Protein 5WST (pdb70)

Radius of gyration: 32.27 Å; Cα contacts (8 Å, |Δi|>4): 6; chains: 2; bounding box: 101×20×51 Å

Organism: Mus musculus (NCBI:txid10090)

Secondary structure (DSSP, 8-state):
-HHHHHHHHHHHHHHHHHHHHHHHHHHHHHHHHHHHHHHHHHHHHHHHHHHHHHHHHHHHHHHHHHHHTT-/-HHHHHHHHHHHHHHHHHHHHHHHHHHHHHHHHHHHHHHHHHHHHHHHHHHHHHHHHHHHHHHHHHHTT-

InterPro domains:
  IPR000048 IQ motif, EF-hand binding site [PF00612] (769-787)
  IPR000048 IQ motif, EF-hand binding site [PF00612] (815-834)
  IPR000048 IQ motif, EF-hand binding site [PF00612] (838-857)
  IPR000048 IQ motif, EF-hand binding site [SM00015] (743-765)
  IPR000048 IQ motif, EF-hand binding site [SM00015] (766-788)
  IPR000048 IQ motif, EF-hand binding site [SM00015] (812-834)
  IPR000048 IQ motif, EF-hand binding site [SM00015] (835-857)
  IPR000299 FERM domain [PS50057] (1258-1605)
  IPR000299 FERM domain [PS50057] (1902-2205)
  IPR000857 MyTH4 domain [PF00784] (1155-1251)
  IPR000857 MyTH4 domain [PF00784] (1797-1894)
  IPR000857 MyTH4 domain [PS51016] (1017-1253)
  IPR000857 MyTH4 domain [PS51016] (1747-1896)
  IPR000857 MyTH4 domain [SM00139] (1017-1253)
  IPR000857 MyTH4 domain [SM00139] (1747-1896)
  IPR001452 SH3 domain [PS50002] (1603-1672)
  IPR001452 SH3 domain [SM00326] (1606-1671)
  IPR001609 Myosin head, motor domain-like [PF00063] (67-729)
  IPR001609 Myosin head, motor domain-like [PR00193] (95-114)
  IPR001609 Myosin head, motor domain-like [PR00193] (151-176)

Solvent-accessible surface area: 13738 Å² total; per-residue (Å²): 84,91,73,156,168,110,94,52,69,140,87,105,100,54,38,93,69,96,41,133,87,81,37,35,42,82,135,59,156,101,63,62,98,128,109,89,104,98,125,96,63,80,81,65,174,62,80,54,101,132,111,116,125,116,147,55,68,61,79,122,124,122,84,99,108,106,120,115,143,148,140,121,83,173,197,122,79,53,82,124,92,157,108,46,56,101,78,71,47,151,102,35,33,62,44,85,140,57,122,77,91,62,86,194,112,98,89,82,124,93,64,60,85,64,141,64,72,64,112,142,119,98,143,111,129,45,53,51,100,126,117,142,86,101,114,103,102,138,143,154,133

GO terms:
  GO:0120044 stereocilium base (C, IDA)
  GO:0032420 stereocilium (C, IDA)
  GO:0008104 intracellular protein localization (P, IDA)
  GO:0005515 protein binding (F, IPI)
  GO:0032391 photoreceptor connecting cilium (C, IDA)
  GO:0042470 melanosome (C, IDA)
  GO:0005737 cytoplasm (C, IDA)
  GO:0016324 apical plasma membrane (C, IDA)
  GO:0032420 stereocilium (C, EXP)
  GO:0001845 phagolysosome assembly (P, IMP)
  GO:0042472 inner ear morphogenesis (P, IMP)
  GO:0042490 mechanoreceptor differentiation (P, IMP)
  GO:0042491 inner ear auditory receptor cell differentiation (P, IMP)
  GO:0050953 sensory perception of light stimulus (P, IMP)
  GO:0051875 pigment granule localization (P, IMP)
  GO:0051904 pigment granule transport (P, IMP)
  GO:0060088 auditory receptor cell stereocilium organization (P, IMP)
  GO:0060113 inner ear receptor cell differentiation (P, IMP)
  GO:0060122 inner ear receptor cell stereocilium organization (P, IMP)
  GO:0048839 inner ear development (P, IMP)

Structure (mmCIF, N/CA/C/O backbone):
data_5WST
#
_entry.id   5WST
#
_cell.length_a   38.810
_cell.length_b   42.610
_cell.length_c   59.680
_cell.angle_alpha   90.000
_cell.angle_beta   90.070
_cell.angle_gamma   90.000
#
_symmetry.space_group_name_H-M   'P 1 21 1'
#
loop_
_entity.id
_entity.type
_entity.pdbx_description
1 polymer 'Unconventional myosin-VIIa'
2 water water
#
loop_
_atom_site.group_PDB
_atom_site.id
_atom_site.type_symbol
_atom_site.label_atom_id
_atom_site.label_alt_id
_atom_site.label_comp_id
_atom_site.label_asym_id
_atom_site.label_entity_id
_atom_site.label_seq_id
_atom_site.pdbx_PDB_ins_code
_atom_site.Cartn_x
_atom_site.Cartn_y
_atom_site.Cartn_z
_atom_site.occupancy
_atom_site.B_iso_or_equiv
_atom_site.auth_seq_id
_atom_site.auth_comp_id
_atom_site.auth_asym_id
_atom_site.auth_atom_id
_atom_site.pdbx_PDB_model_num
ATOM 1 N N . GLY A 1 1 ? 31.279 -10.790 -28.961 1.00 50.30 862 GLY A N 1
ATOM 2 C CA . GLY A 1 1 ? 29.910 -10.376 -28.669 1.00 44.27 862 GLY A CA 1
ATOM 3 C C . GLY A 1 1 ? 28.843 -11.452 -28.480 1.00 43.74 862 GLY A C 1
ATOM 4 O O . GLY A 1 1 ? 27.833 -11.206 -27.827 1.00 45.84 862 GLY A O 1
ATOM 5 N N . SER A 1 2 ? 29.065 -12.639 -29.056 1.00 56.95 863 SER A N 1
ATOM 6 C CA . SER A 1 2 ? 28.072 -13.716 -29.000 1.00 55.29 863 SER A CA 1
ATOM 7 C C . SER A 1 2 ? 27.696 -14.069 -27.564 1.00 34.90 863 SER A C 1
ATOM 8 O O . SER A 1 2 ? 26.519 -14.268 -27.253 1.00 34.25 863 SER A O 1
ATOM 11 N N . GLU A 1 3 ? 28.694 -14.172 -26.683 1.00 43.73 864 GLU A N 1
ATOM 12 C CA . GLU A 1 3 ? 28.450 -14.510 -25.288 1.00 40.73 864 GLU A CA 1
ATOM 13 C C . GLU A 1 3 ? 27.730 -13.385 -24.548 1.00 40.25 864 GLU A C 1
ATOM 14 O O . GLU A 1 3 ? 27.006 -13.646 -23.581 1.00 32.10 864 GLU A O 1
ATOM 16 N N . PHE A 1 4 ? 27.907 -12.138 -24.989 1.00 44.87 865 PHE A N 1
ATOM 17 C CA . PHE A 1 4 ? 27.198 -11.004 -24.403 1.00 37.42 865 PHE A CA 1
ATOM 18 C C . PHE A 1 4 ? 25.766 -10.892 -24.924 1.00 32.78 865 PHE A C 1
ATOM 19 O O . PHE A 1 4 ? 24.892 -10.380 -24.223 1.00 29.01 865 PHE A O 1
ATOM 27 N N . ARG A 1 5 ? 25.525 -11.327 -26.161 1.00 31.44 866 ARG A N 1
ATOM 28 C CA . ARG A 1 5 ? 24.185 -11.396 -26.718 1.00 30.38 866 ARG A CA 1
ATOM 29 C C . ARG A 1 5 ? 23.450 -12.615 -26.197 1.00 29.63 866 ARG A C 1
ATOM 30 O O . ARG A 1 5 ? 22.234 -12.582 -26.015 1.00 38.32 866 ARG A O 1
ATOM 38 N N . LEU A 1 6 ? 24.179 -13.697 -25.962 1.00 30.88 867 LEU A N 1
ATOM 39 C CA . LEU A 1 6 ? 23.599 -14.844 -25.295 1.00 25.07 867 LEU A CA 1
ATOM 40 C C . LEU A 1 6 ? 23.071 -14.465 -23.916 1.00 29.17 867 LEU A C 1
ATOM 41 O O . LEU A 1 6 ? 22.015 -14.939 -23.491 1.00 38.78 867 LEU A O 1
ATOM 46 N N . GLU A 1 7 ? 23.786 -13.599 -23.210 1.00 32.15 868 GLU A N 1
ATOM 47 C CA . GLU A 1 7 ? 23.449 -13.283 -21.831 1.00 25.98 868 GLU A CA 1
ATOM 48 C C . GLU A 1 7 ? 22.263 -12.330 -21.735 1.00 27.99 868 GLU A C 1
ATOM 49 O O . GLU A 1 7 ? 21.507 -12.386 -20.765 1.00 41.98 868 GLU A O 1
ATOM 55 N N . ALA A 1 8 ? 22.089 -11.460 -22.723 1.00 36.81 869 A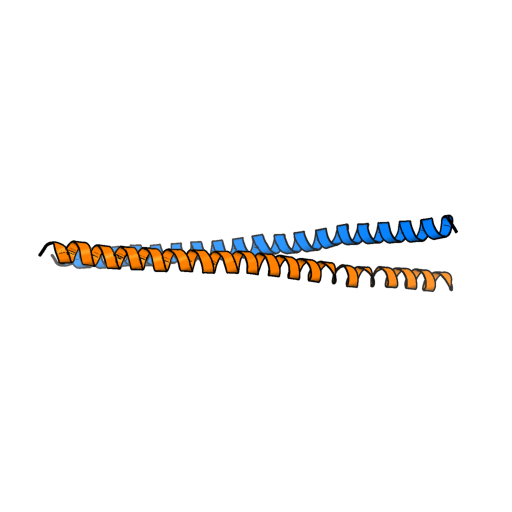LA A N 1
ATOM 56 C CA . ALA A 1 8 ? 20.967 -10.537 -22.761 1.00 27.59 869 ALA A CA 1
ATOM 57 C C . ALA A 1 8 ? 19.729 -11.170 -23.358 1.00 32.15 869 ALA A C 1
ATOM 58 O O . ALA A 1 8 ? 18.618 -10.703 -23.092 1.00 36.96 869 ALA A O 1
ATOM 60 N N . GLU A 1 9 ? 19.904 -12.192 -24.191 1.00 39.25 870 GLU A N 1
ATOM 61 C CA . GLU A 1 9 ? 18.764 -12.951 -24.681 1.00 29.19 870 GLU A CA 1
ATOM 62 C C . GLU A 1 9 ? 18.259 -13.894 -23.611 1.00 20.65 870 GLU A C 1
ATOM 63 O O . GLU A 1 9 ? 17.050 -14.064 -23.442 1.00 24.04 870 GLU A O 1
ATOM 69 N N . ARG A 1 10 ? 19.184 -14.518 -22.889 1.00 27.16 871 ARG A N 1
ATOM 70 C CA . ARG A 1 10 ? 18.823 -15.372 -21.766 1.00 28.33 871 ARG A CA 1
ATOM 71 C C . ARG A 1 10 ? 18.107 -14.585 -20.680 1.00 34.32 871 ARG A C 1
ATOM 72 O O . ARG A 1 10 ? 17.195 -15.093 -20.023 1.00 37.91 871 ARG A O 1
ATOM 80 N N . MET A 1 11 ? 18.542 -13.354 -20.446 1.00 48.92 872 MET A N 1
ATOM 81 C CA . MET A 1 11 ? 17.933 -12.535 -19.414 1.00 27.46 872 MET A CA 1
ATOM 82 C C . MET A 1 11 ? 16.520 -12.140 -19.799 1.00 26.12 872 MET A C 1
ATOM 83 O O . MET A 1 11 ? 15.610 -12.186 -18.972 1.00 34.35 872 MET A O 1
ATOM 88 N N . ARG A 1 12 ? 16.319 -11.754 -21.052 1.00 36.53 873 ARG A N 1
ATOM 89 C CA . ARG A 1 12 ? 14.977 -11.438 -21.515 1.00 40.01 873 ARG A CA 1
ATOM 90 C C . ARG A 1 12 ? 14.060 -12.648 -21.464 1.00 36.83 873 ARG A C 1
ATOM 91 O O . ARG A 1 12 ? 12.860 -12.511 -21.215 1.00 38.09 873 ARG A O 1
ATOM 99 N N . LEU A 1 13 ? 14.589 -13.836 -21.698 1.00 35.19 874 LEU A N 1
ATOM 100 C CA . LEU A 1 13 ? 13.737 -15.007 -21.612 1.00 28.98 874 LEU A CA 1
ATOM 101 C C . LEU A 1 13 ? 13.341 -15.294 -20.174 1.00 34.79 874 LEU A C 1
ATOM 102 O O . LEU A 1 13 ? 12.171 -15.567 -19.897 1.00 61.50 874 LEU A O 1
ATOM 107 N N . ALA A 1 14 ? 14.285 -15.239 -19.239 1.00 41.32 875 ALA A N 1
ATOM 108 C CA . ALA A 1 14 ? 13.911 -15.422 -17.839 1.00 37.51 875 ALA A CA 1
ATOM 109 C C . ALA A 1 14 ? 12.859 -14.405 -17.410 1.00 41.56 875 ALA A C 1
ATOM 110 O O . ALA A 1 14 ? 11.974 -14.717 -16.607 1.00 45.33 875 ALA A O 1
ATOM 112 N N . GLU A 1 15 ? 12.938 -13.187 -17.948 1.00 40.45 876 GLU A N 1
ATOM 113 C CA . GLU A 1 15 ? 11.989 -12.139 -17.599 1.00 29.70 876 GLU A CA 1
ATOM 114 C C . GLU A 1 15 ? 10.596 -12.474 -18.099 1.00 46.50 876 GLU A C 1
ATOM 115 O O . GLU A 1 15 ? 9.619 -12.395 -17.346 1.00 43.24 876 GLU A O 1
ATOM 121 N N . GLU A 1 16 ? 10.486 -12.809 -19.386 1.00 43.13 877 GLU A N 1
ATOM 122 C CA . GLU A 1 16 ? 9.222 -13.279 -19.940 1.00 28.56 877 GLU A CA 1
ATOM 123 C C . GLU A 1 16 ? 8.709 -14.494 -19.176 1.00 30.84 877 GLU A C 1
ATOM 124 O O . GLU A 1 16 ? 7.502 -14.648 -18.966 1.00 44.30 877 GLU A O 1
ATOM 130 N N . GLU A 1 17 ? 9.617 -15.362 -18.752 1.00 35.77 878 GLU A N 1
ATOM 131 C CA . GLU A 1 17 ? 9.250 -16.511 -17.940 1.00 34.41 878 GLU A CA 1
ATOM 132 C C . GLU A 1 17 ? 8.540 -16.075 -16.670 1.00 42.02 878 GLU A C 1
ATOM 133 O O . GLU A 1 17 ? 7.423 -16.515 -16.377 1.00 38.09 878 GLU A O 1
ATOM 139 N N . LYS A 1 18 ? 9.174 -15.190 -15.909 1.00 44.82 879 LYS A N 1
ATOM 140 C CA . LYS A 1 18 ? 8.655 -14.855 -14.595 1.00 36.62 879 LYS A CA 1
ATOM 141 C C . LYS A 1 18 ? 7.441 -13.939 -14.669 1.00 32.48 879 LYS A C 1
ATOM 142 O O . LYS A 1 18 ? 6.631 -13.933 -13.741 1.00 40.08 879 LYS A O 1
ATOM 148 N N . LEU A 1 19 ? 7.305 -13.141 -15.729 1.00 33.24 880 LEU A N 1
ATOM 149 C CA . LEU A 1 19 ? 6.005 -12.543 -16.007 1.00 21.14 880 LEU A CA 1
ATOM 150 C C . LEU A 1 19 ? 4.954 -13.628 -16.093 1.00 34.57 880 LEU A C 1
ATOM 151 O O . LEU A 1 19 ? 3.947 -13.591 -15.383 1.00 40.38 880 LEU A O 1
ATOM 156 N N . ARG A 1 20 ? 5.196 -14.620 -16.955 1.00 34.53 881 ARG A N 1
ATOM 157 C CA . ARG A 1 20 ? 4.259 -15.713 -17.147 1.00 35.21 881 ARG A CA 1
ATOM 158 C C . ARG A 1 20 ? 3.944 -16.385 -15.829 1.00 32.01 881 ARG A C 1
ATOM 159 O O . ARG A 1 20 ? 2.786 -16.697 -15.536 1.00 47.95 881 ARG A O 1
ATOM 167 N N . LYS A 1 21 ? 4.957 -16.583 -15.001 1.00 45.07 882 LYS A N 1
ATOM 168 C CA . LYS A 1 21 ? 4.698 -17.178 -13.702 1.00 51.66 882 LYS A CA 1
ATOM 169 C C . LYS A 1 21 ? 3.874 -16.283 -12.789 1.00 55.47 882 LYS A C 1
ATOM 170 O O . LYS A 1 21 ? 3.426 -16.744 -11.737 1.00 52.73 882 LYS A O 1
ATOM 176 N N . GLU A 1 22 ? 3.651 -15.034 -13.157 1.00 44.67 883 GLU A N 1
ATOM 177 C CA . GLU A 1 22 ? 3.055 -14.093 -12.233 1.00 30.81 883 GLU A CA 1
ATOM 178 C C . GLU A 1 22 ? 1.836 -13.363 -12.771 1.00 24.75 883 GLU A C 1
ATOM 179 O O . GLU A 1 22 ? 1.023 -12.895 -11.980 1.00 29.04 883 GLU A O 1
ATOM 185 N N . MET A 1 23 ? 1.678 -13.236 -14.072 1.00 29.85 884 MET A N 1
ATOM 186 C CA . MET A 1 23 ? 0.333 -13.004 -14.544 1.00 33.79 884 MET A CA 1
ATOM 187 C C . MET A 1 23 ? -0.522 -14.221 -14.247 1.00 39.15 884 MET A C 1
ATOM 188 O O . MET A 1 23 ? -1.716 -14.088 -13.965 1.00 33.56 884 MET A O 1
ATOM 193 N N . SER A 1 24 ? 0.086 -15.408 -14.264 1.00 39.26 885 SER A N 1
ATOM 194 C CA . SER A 1 24 ? -0.645 -16.619 -13.911 1.00 46.56 885 SER A CA 1
ATOM 195 C C . SER A 1 24 ? -1.137 -16.562 -12.474 1.00 33.53 885 SER A C 1
ATOM 196 O O . SER A 1 24 ? -2.271 -16.953 -12.182 1.00 41.34 885 SER A O 1
ATOM 199 N N . ALA A 1 25 ? -0.298 -16.095 -11.561 1.00 28.70 886 ALA A N 1
ATOM 200 C CA . ALA A 1 25 ? -0.742 -15.968 -10.182 1.00 32.05 886 ALA A CA 1
ATOM 201 C C . ALA A 1 25 ? -1.842 -14.921 -10.046 1.00 34.91 886 ALA A C 1
ATOM 202 O O . ALA A 1 25 ? -2.804 -15.124 -9.302 1.00 36.43 886 ALA A O 1
ATOM 204 N N . LYS A 1 26 ? -1.725 -13.798 -10.750 1.00 34.98 887 LYS A N 1
ATOM 205 C CA . LYS A 1 26 ? -2.742 -12.762 -10.614 1.00 32.60 887 LYS A CA 1
ATOM 206 C C . LYS A 1 26 ? -4.109 -13.286 -11.010 1.00 32.70 887 LYS A C 1
ATOM 207 O O . LYS A 1 26 ? -5.098 -13.035 -10.317 1.00 42.22 887 LYS A O 1
ATOM 213 N N . LYS A 1 27 ? -4.179 -14.034 -12.111 1.00 25.58 888 LYS A N 1
ATOM 214 C CA . LYS A 1 27 ? -5.455 -14.551 -12.570 1.00 27.51 888 LYS A CA 1
ATOM 215 C C . LYS A 1 27 ? -6.062 -15.481 -11.537 1.00 24.07 888 LYS A C 1
ATOM 216 O O . LYS A 1 27 ? -7.243 -15.378 -11.221 1.00 32.70 888 LYS A O 1
ATOM 222 N N . ALA A 1 28 ? -5.264 -16.369 -10.965 1.00 29.53 889 ALA A N 1
ATOM 223 C CA . ALA A 1 28 ? -5.841 -17.339 -10.048 1.00 25.34 889 ALA A CA 1
ATOM 224 C C . ALA A 1 28 ? -6.265 -16.695 -8.743 1.00 27.75 889 ALA A C 1
ATOM 225 O O . ALA A 1 28 ? -7.197 -17.172 -8.097 1.00 31.52 889 ALA A O 1
ATOM 227 N N . LYS A 1 29 ? -5.584 -15.638 -8.321 1.00 28.66 890 LYS A N 1
ATOM 228 C CA . LYS A 1 29 ? -6.074 -14.901 -7.174 1.00 23.11 890 LYS A CA 1
ATOM 229 C C . LYS A 1 29 ? -7.297 -14.072 -7.516 1.00 26.85 890 LYS A C 1
ATOM 230 O O . LYS A 1 29 ? -8.080 -13.741 -6.629 1.00 44.87 890 LYS A O 1
ATOM 236 N N . GLU A 1 30 ? -7.470 -13.712 -8.772 1.00 22.07 891 GLU A N 1
ATOM 237 C CA . GLU A 1 30 ? -8.699 -13.054 -9.173 1.00 22.97 891 GLU A CA 1
ATOM 238 C C . GLU A 1 30 ? -9.865 -14.031 -9.307 1.00 27.52 891 GLU A C 1
ATOM 239 O O . GLU A 1 30 ? -11.021 -13.643 -9.133 1.00 31.68 891 GLU A O 1
ATOM 245 N N . GLU A 1 31 ? -9.599 -15.276 -9.665 1.00 25.68 892 GLU A N 1
ATOM 246 C CA . GLU A 1 31 ? -10.686 -16.222 -9.836 1.00 35.06 892 GLU A CA 1
ATOM 247 C C . GLU A 1 31 ? -11.120 -16.789 -8.498 1.00 35.56 892 GLU A C 1
ATOM 248 O O . GLU A 1 31 ? -12.316 -16.958 -8.246 1.00 41.17 892 GLU A O 1
ATOM 254 N N . ALA A 1 32 ? -10.161 -17.092 -7.635 1.00 28.25 893 ALA A N 1
ATOM 255 C CA . ALA A 1 32 ? -10.500 -17.469 -6.275 1.00 33.22 893 ALA A CA 1
ATOM 256 C C . ALA A 1 32 ? -11.523 -16.509 -5.691 1.00 34.54 893 ALA A C 1
ATOM 257 O O . ALA A 1 32 ? -12.593 -16.922 -5.229 1.00 36.98 893 ALA A O 1
ATOM 259 N N . GLU A 1 33 ? -11.234 -15.215 -5.753 1.00 26.30 894 GLU A N 1
ATOM 260 C CA . GLU A 1 33 ? -12.171 -14.254 -5.189 1.00 36.04 894 GLU A CA 1
ATOM 261 C C . GLU A 1 33 ? -13.442 -14.111 -6.025 1.00 29.13 894 GLU A C 1
ATOM 262 O O . GLU A 1 33 ? -14.408 -13.504 -5.571 1.00 28.69 894 GLU A O 1
ATOM 268 N N . ARG A 1 34 ? -13.485 -14.657 -7.226 1.00 28.02 895 ARG A N 1
ATOM 269 C CA . ARG A 1 34 ? -14.716 -14.537 -7.973 1.00 18.16 895 ARG A CA 1
ATOM 270 C C . ARG A 1 34 ? -15.697 -15.602 -7.540 1.00 22.02 895 ARG A C 1
ATOM 271 O O . ARG A 1 34 ? -16.875 -15.321 -7.321 1.00 26.48 895 ARG A O 1
ATOM 279 N N . LYS A 1 35 ? -15.240 -16.842 -7.452 1.00 29.17 896 LYS A N 1
ATOM 280 C CA . LYS A 1 35 ? -16.127 -17.879 -6.972 1.00 31.45 896 LYS A CA 1
ATOM 281 C C . LYS A 1 35 ? -16.505 -17.617 -5.532 1.00 27.83 896 LYS A C 1
ATOM 282 O O . LYS A 1 35 ? -17.602 -17.984 -5.101 1.00 41.37 896 LYS A O 1
ATOM 288 N N . HIS A 1 36 ? -15.636 -16.936 -4.791 1.00 27.31 897 HIS A N 1
ATOM 289 C CA . HIS A 1 36 ? -15.954 -16.582 -3.417 1.00 23.58 897 HIS A CA 1
ATOM 290 C C . HIS A 1 36 ? -17.172 -15.680 -3.371 1.00 25.13 897 HIS A C 1
ATOM 291 O O . HIS A 1 36 ? -18.179 -15.996 -2.734 1.00 30.19 897 HIS A O 1
ATOM 298 N N . GLN A 1 37 ? -17.101 -14.558 -4.067 1.00 34.22 898 GLN A N 1
ATOM 299 C CA . GLN A 1 37 ? -18.175 -13.583 -3.990 1.00 24.48 898 GLN A CA 1
ATOM 300 C C . GLN A 1 37 ? -19.449 -14.100 -4.640 1.00 22.15 898 GLN A C 1
ATOM 301 O O . GLN A 1 37 ? -20.554 -13.785 -4.192 1.00 29.91 898 GLN A O 1
ATOM 307 N N . GLU A 1 38 ? -19.317 -14.884 -5.702 1.00 26.91 899 GLU A N 1
ATOM 308 C CA . GLU A 1 38 ? -20.491 -15.459 -6.332 1.00 25.10 899 GLU A CA 1
ATOM 309 C C . GLU A 1 38 ? -21.167 -16.443 -5.395 1.00 28.47 899 GLU A C 1
ATOM 310 O O . GLU A 1 38 ? -22.396 -16.521 -5.337 1.00 36.07 899 GLU A O 1
ATOM 316 N N . ARG A 1 39 ? -20.368 -17.191 -4.649 1.00 32.44 900 ARG A N 1
ATOM 317 C CA . ARG A 1 39 ? -20.908 -18.129 -3.683 1.00 26.36 900 ARG A CA 1
ATOM 318 C C . ARG A 1 39 ? -21.589 -17.398 -2.541 1.00 23.24 900 ARG A C 1
ATOM 319 O O . ARG A 1 39 ? -22.630 -17.838 -2.056 1.00 33.32 900 ARG A O 1
ATOM 327 N N . LEU A 1 40 ? -21.030 -16.268 -2.118 1.00 27.07 901 LEU A N 1
ATOM 328 C CA . LEU A 1 40 ? -21.578 -15.516 -1.001 1.00 18.76 901 LEU A CA 1
ATOM 329 C C . LEU A 1 40 ? -22.841 -14.753 -1.365 1.00 28.57 901 LEU A C 1
ATOM 330 O O . LEU A 1 40 ? -23.669 -14.491 -0.491 1.00 32.65 901 LEU A O 1
ATOM 335 N N . ALA A 1 41 ? -22.993 -14.335 -2.615 1.00 35.84 902 ALA A N 1
ATOM 336 C CA . ALA A 1 41 ? -24.245 -13.685 -2.973 1.00 24.54 902 ALA A CA 1
ATOM 337 C C . ALA A 1 41 ? -25.330 -14.715 -3.260 1.00 27.41 902 ALA A C 1
ATOM 338 O O . ALA A 1 41 ? -26.496 -14.493 -2.924 1.00 25.31 902 ALA A O 1
ATOM 340 N N . GLN A 1 42 ? -24.959 -15.840 -3.877 1.00 27.79 903 GLN A N 1
ATOM 341 C CA . GLN A 1 42 ? -25.888 -16.951 -4.025 1.00 27.14 903 GLN A CA 1
ATOM 342 C C . GLN A 1 42 ? -26.502 -17.307 -2.694 1.00 24.95 903 GLN A C 1
ATOM 343 O O . GLN A 1 42 ? -27.724 -17.355 -2.546 1.00 42.19 903 GLN A O 1
ATOM 349 N N . LEU A 1 43 ? -25.663 -17.556 -1.705 1.00 31.27 904 LEU A N 1
ATOM 350 C CA . LEU A 1 43 ? -26.180 -17.906 -0.397 1.00 34.06 904 LEU A CA 1
ATOM 351 C C . LEU A 1 43 ? -27.011 -16.780 0.202 1.00 41.87 904 LEU A C 1
ATOM 352 O O . LEU A 1 43 ? -28.004 -17.045 0.884 1.00 45.14 904 LEU A O 1
ATOM 357 N N . ALA A 1 44 ? -26.646 -15.523 -0.053 1.00 43.48 905 ALA A N 1
ATOM 358 C CA . ALA A 1 44 ? -27.440 -14.415 0.471 1.00 34.81 905 ALA A CA 1
ATOM 359 C C . ALA A 1 44 ? -28.817 -14.348 -0.176 1.00 32.17 905 ALA A C 1
ATOM 360 O O . ALA A 1 44 ? -29.775 -13.884 0.445 1.00 27.57 905 ALA A O 1
ATOM 362 N N . ARG A 1 45 ? -28.930 -14.805 -1.412 1.00 34.62 906 ARG A N 1
ATOM 363 C CA . ARG A 1 45 ? -30.168 -14.673 -2.154 1.00 34.42 906 ARG A CA 1
ATOM 364 C C . ARG A 1 45 ? -31.125 -15.815 -1.836 1.00 42.88 906 ARG A C 1
ATOM 365 O O . ARG A 1 45 ? -32.275 -15.577 -1.454 1.00 38.86 906 ARG A O 1
ATOM 373 N N . GLU A 1 46 ? -30.669 -17.058 -1.983 1.00 40.27 907 GLU A N 1
ATOM 374 C CA . GLU A 1 46 ? -31.442 -18.214 -1.544 1.00 32.13 907 GLU A CA 1
ATOM 375 C C . GLU A 1 46 ? -32.029 -17.964 -0.164 1.00 34.46 907 GLU A C 1
ATOM 376 O O . GLU A 1 46 ? -33.194 -18.261 0.103 1.00 47.68 907 GLU A O 1
ATOM 382 N N . ASP A 1 47 ? -31.225 -17.390 0.715 1.00 35.25 908 ASP A N 1
ATOM 383 C CA . ASP A 1 47 ? -31.682 -17.142 2.069 1.00 38.57 908 ASP A CA 1
ATOM 384 C C . ASP A 1 47 ? -32.766 -16.083 2.114 1.00 36.78 908 ASP A C 1
ATOM 385 O O . ASP A 1 47 ? -33.637 -16.129 2.980 1.00 35.22 908 ASP A O 1
ATOM 390 N N . ALA A 1 48 ? -32.708 -15.102 1.229 1.00 33.19 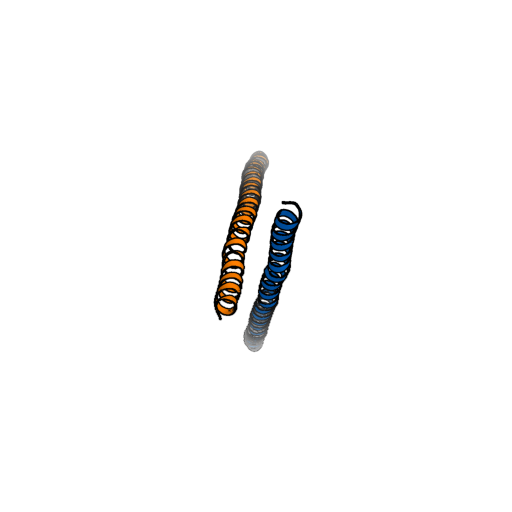909 ALA A N 1
ATOM 391 C CA . ALA A 1 48 ? -33.737 -14.085 1.242 1.00 33.90 909 ALA A CA 1
ATOM 392 C C . ALA A 1 48 ? -35.013 -14.597 0.603 1.00 34.21 909 ALA 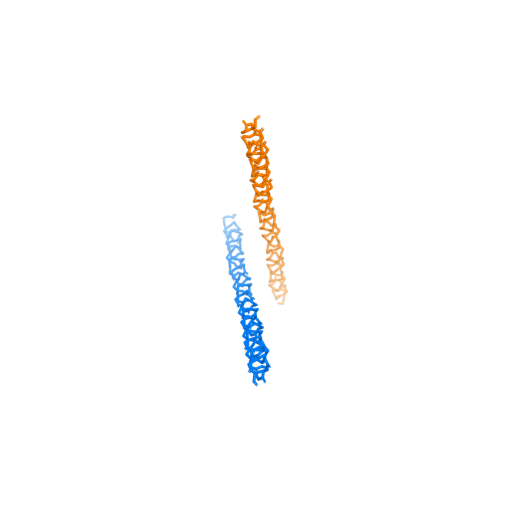A C 1
ATOM 393 O O . ALA A 1 48 ? -36.102 -14.177 0.983 1.00 29.55 909 ALA A O 1
ATOM 395 N N . GLU A 1 49 ? -34.898 -15.497 -0.360 1.00 37.91 910 GLU A N 1
ATOM 396 C CA . GLU A 1 49 ? -36.086 -16.006 -1.011 1.00 25.95 910 GLU A CA 1
ATOM 397 C C . GLU A 1 49 ? -36.716 -17.131 -0.214 1.00 46.20 910 GLU A C 1
ATOM 398 O O . GLU A 1 49 ? -37.931 -17.347 -0.310 1.00 44.54 910 GLU A O 1
ATOM 404 N N . ARG A 1 50 ? -35.921 -17.857 0.570 1.00 37.08 911 ARG A N 1
ATOM 405 C CA . ARG A 1 50 ? -36.505 -18.819 1.492 1.00 40.52 911 ARG A CA 1
ATOM 406 C C . ARG A 1 50 ? -37.216 -18.093 2.621 1.00 37.68 911 ARG A C 1
ATOM 407 O O . ARG A 1 50 ? -38.357 -18.418 2.966 1.00 44.89 911 ARG A O 1
ATOM 415 N N . GLU A 1 51 ? -36.550 -17.088 3.184 1.00 38.08 912 GLU A N 1
ATOM 416 C CA . GLU A 1 51 ? -37.163 -16.205 4.167 1.00 33.15 912 GLU A CA 1
ATOM 417 C C . GLU A 1 51 ? -38.491 -15.646 3.674 1.00 41.33 912 GLU A C 1
ATOM 418 O O . GLU A 1 51 ? -39.461 -15.564 4.434 1.00 42.40 912 GLU A O 1
ATOM 424 N N . LEU A 1 52 ? -38.553 -15.254 2.401 1.00 41.70 913 LEU A N 1
ATOM 425 C CA . LEU A 1 52 ? -39.717 -14.537 1.898 1.00 45.99 913 LEU A CA 1
ATOM 426 C C . LEU A 1 52 ? -40.881 -15.475 1.606 1.00 38.27 913 LEU A C 1
ATOM 427 O O . LEU A 1 52 ? -42.035 -15.132 1.870 1.00 49.63 913 LEU A O 1
ATOM 432 N N . LYS A 1 53 ? -40.596 -16.650 1.051 1.00 39.25 914 LYS A N 1
ATOM 433 C CA . LYS A 1 53 ? -41.631 -17.654 0.845 1.00 33.57 914 LYS A CA 1
ATOM 434 C C . LYS A 1 53 ? -42.260 -18.072 2.168 1.00 40.92 914 LYS A C 1
ATOM 435 O O . LYS A 1 53 ? -43.488 -18.114 2.301 1.00 53.09 914 LYS A O 1
ATOM 441 N N . GLU A 1 54 ? -41.427 -18.390 3.159 1.00 46.80 915 GLU A N 1
ATOM 442 C CA . GLU A 1 54 ? -41.935 -18.746 4.479 1.00 41.72 915 GLU A CA 1
ATOM 443 C C . GLU A 1 54 ? -42.819 -17.644 5.045 1.00 43.56 915 GLU A C 1
ATOM 444 O O . GLU A 1 54 ? -43.864 -17.921 5.638 1.00 33.55 915 GLU A O 1
ATOM 450 N N . LYS A 1 55 ? -42.406 -16.391 4.879 1.00 37.93 916 LYS A N 1
ATOM 451 C CA . LYS A 1 55 ? -43.181 -15.268 5.389 1.00 35.41 916 LYS A CA 1
ATOM 452 C C . LYS A 1 55 ? -44.536 -15.156 4.697 1.00 40.38 916 LYS A C 1
ATOM 453 O O . LYS A 1 55 ? -45.545 -14.847 5.338 1.00 37.40 916 LYS A O 1
ATOM 459 N N . GLU A 1 56 ? -44.578 -15.371 3.388 1.00 39.21 917 GLU A N 1
ATOM 460 C CA . GLU A 1 56 ? -45.816 -15.197 2.645 1.00 36.67 917 GLU A CA 1
ATOM 461 C C . GLU A 1 56 ? -46.631 -16.472 2.538 1.00 35.62 917 GLU A C 1
ATOM 462 O O . GLU A 1 56 ? -47.862 -16.397 2.471 1.00 39.14 917 GLU A O 1
ATOM 468 N N . GLU A 1 57 ? -45.995 -17.645 2.514 1.00 43.15 918 GLU A N 1
ATOM 469 C CA . GLU A 1 57 ? -46.775 -18.868 2.661 1.00 39.82 918 GLU A CA 1
ATOM 470 C C . GLU A 1 57 ? -47.550 -18.844 3.965 1.00 36.92 918 GLU A C 1
ATOM 471 O O . GLU A 1 57 ? -48.681 -19.329 4.035 1.00 39.99 918 GLU A O 1
ATOM 477 N N . ALA A 1 58 ? -46.960 -18.260 5.005 1.00 43.19 919 ALA A N 1
ATOM 478 C CA . ALA A 1 58 ? -47.654 -18.130 6.281 1.00 39.91 919 ALA A CA 1
ATOM 479 C C . ALA A 1 58 ? -48.775 -17.101 6.212 1.00 32.07 919 ALA A C 1
ATOM 480 O O . ALA A 1 58 ? -49.909 -17.388 6.607 1.00 43.04 919 ALA A O 1
ATOM 482 N N . ARG A 1 59 ? -48.476 -15.884 5.747 1.00 32.44 920 ARG A N 1
ATOM 483 C CA . ARG A 1 59 ? -49.506 -14.847 5.666 1.00 40.25 920 ARG A CA 1
ATOM 484 C C . ARG A 1 59 ? -50.739 -15.347 4.920 1.00 23.37 920 ARG A C 1
ATOM 485 O O . ARG A 1 59 ? -51.872 -15.153 5.360 1.00 40.46 920 ARG A O 1
ATOM 493 N N . ARG A 1 60 ? -50.524 -15.994 3.782 1.00 33.10 921 ARG A N 1
ATOM 494 C CA . ARG A 1 60 ? -51.627 -16.437 2.952 1.00 22.53 921 ARG A CA 1
ATOM 495 C C . ARG A 1 60 ? -52.516 -17.404 3.697 1.00 31.64 921 ARG A C 1
ATOM 496 O O . ARG A 1 60 ? -53.740 -17.260 3.698 1.00 39.02 921 ARG A O 1
ATOM 504 N N . LYS A 1 61 ? -51.918 -18.408 4.330 1.00 42.48 922 LYS A N 1
ATOM 505 C CA . LYS A 1 61 ? -52.721 -19.349 5.096 1.00 34.56 922 LYS A CA 1
ATOM 506 C C . LYS A 1 61 ? -53.308 -18.709 6.347 1.00 30.09 922 LYS A C 1
ATOM 507 O O . LYS A 1 61 ? -54.313 -19.192 6.858 1.00 39.94 922 LYS A O 1
ATOM 513 N N . LYS A 1 62 ? -52.747 -17.596 6.814 1.00 46.52 923 LYS A N 1
ATOM 514 C CA . LYS A 1 62 ? -53.395 -16.820 7.868 1.00 19.91 923 LYS A CA 1
ATOM 515 C C . LYS A 1 62 ? -54.679 -16.167 7.364 1.00 41.19 923 LYS A C 1
ATOM 516 O O . LYS A 1 62 ? -55.758 -16.370 7.928 1.00 43.22 923 LYS A O 1
ATOM 522 N N . GLU A 1 63 ? -54.577 -15.357 6.309 1.00 39.72 924 GLU A N 1
ATOM 523 C CA . GLU A 1 63 ? -55.758 -14.698 5.774 1.00 22.22 924 GLU A CA 1
ATOM 524 C C . GLU A 1 63 ? -56.789 -15.713 5.292 1.00 34.27 924 GLU A C 1
ATOM 525 O O . GLU A 1 63 ? -57.999 -15.464 5.372 1.00 34.38 924 GLU A O 1
ATOM 531 N N . LEU A 1 64 ? -56.332 -16.859 4.792 1.00 37.22 925 LEU A N 1
ATOM 532 C CA . LEU A 1 64 ? -57.245 -17.932 4.415 1.00 30.86 925 LEU A CA 1
ATOM 533 C C . LEU A 1 64 ? -58.079 -18.372 5.604 1.00 33.70 925 LEU A C 1
ATOM 534 O O . LEU A 1 64 ? -59.312 -18.285 5.588 1.00 31.13 925 LEU A O 1
ATOM 539 N N . LEU A 1 65 ? -57.413 -18.859 6.648 1.00 27.60 926 LEU A N 1
ATOM 540 C CA . LEU A 1 65 ? -58.136 -19.385 7.795 1.00 34.12 926 LEU A CA 1
ATOM 541 C C . LEU A 1 65 ? -59.037 -18.341 8.435 1.00 28.12 926 LEU A C 1
ATOM 542 O O . LEU A 1 65 ? -60.071 -18.682 9.003 1.00 34.02 926 LEU A O 1
ATOM 547 N N . GLU A 1 66 ? -58.677 -17.074 8.357 1.00 38.62 927 GLU A N 1
ATOM 548 C CA . GLU A 1 66 ? -59.490 -16.085 9.036 1.00 36.09 927 GLU A CA 1
ATOM 549 C C . GLU A 1 66 ? -60.744 -15.755 8.242 1.00 40.15 927 GLU A C 1
ATOM 550 O O . GLU A 1 66 ? -61.777 -15.412 8.826 1.00 41.91 927 GLU A O 1
ATOM 556 N N . GLN A 1 67 ? -60.684 -15.863 6.921 1.00 44.81 928 GLN A N 1
ATOM 557 C CA . GLN A 1 67 ? -61.913 -15.801 6.152 1.00 34.29 928 GLN A CA 1
ATOM 558 C C . GLN A 1 67 ? -62.746 -17.061 6.353 1.00 38.09 928 GLN A C 1
ATOM 559 O O . GLN A 1 67 ? -63.974 -16.989 6.361 1.00 42.71 928 GLN A O 1
ATOM 565 N N . MET A 1 68 ? -62.099 -18.218 6.537 1.00 37.78 929 MET A N 1
ATOM 566 C CA . MET A 1 68 ? -62.834 -19.452 6.789 1.00 25.73 929 MET A CA 1
ATOM 567 C C . MET A 1 68 ? -63.586 -19.389 8.102 1.00 34.26 929 MET A C 1
ATOM 568 O O . MET A 1 68 ? -64.690 -19.928 8.216 1.00 59.02 929 MET A O 1
ATOM 573 N N . GLU A 1 69 ? -63.006 -18.749 9.107 1.00 40.45 930 GLU A N 1
ATOM 574 C CA . GLU A 1 69 ? -63.689 -18.591 10.383 1.00 39.27 930 GLU A CA 1
ATOM 575 C C . GLU A 1 69 ? -64.879 -17.663 10.301 1.00 31.44 930 GLU A C 1
ATOM 576 O O . GLU A 1 69 ? -65.557 -17.469 11.311 1.00 36.28 930 GLU A O 1
ATOM 582 N N . LYS A 1 70 ? -65.134 -17.069 9.146 1.00 33.34 931 LYS A N 1
ATOM 583 C CA . LYS A 1 70 ? -66.232 -16.136 9.023 1.00 29.25 931 LYS A CA 1
ATOM 584 C C . LYS A 1 70 ? -67.587 -16.818 8.922 1.00 48.13 931 LYS A C 1
ATOM 585 O O . LYS A 1 70 ? -68.608 -16.131 9.003 1.00 48.74 931 LYS A O 1
ATOM 591 N N . ALA A 1 71 ? -67.621 -18.136 8.763 1.00 47.73 932 ALA A N 1
ATOM 592 C CA . ALA A 1 71 ? -68.856 -18.895 8.867 1.00 43.31 932 ALA A CA 1
ATOM 593 C C . ALA A 1 71 ? -68.967 -19.580 10.232 1.00 32.53 932 ALA A C 1
ATOM 594 O O . ALA A 1 71 ? -69.795 -19.200 11.069 1.00 42.65 932 ALA A O 1
ATOM 596 N N . SER B 1 2 ? 33.492 -7.615 -1.931 1.00 66.01 863 SER B N 1
ATOM 597 C CA . SER B 1 2 ? 32.588 -6.629 -1.342 1.00 46.64 863 SER B CA 1
ATOM 598 C C . SER B 1 2 ? 31.771 -5.918 -2.397 1.00 49.21 863 SER B C 1
ATOM 599 O O . SER B 1 2 ? 30.552 -5.837 -2.292 1.00 46.72 863 SER B O 1
ATOM 602 N N . GLU B 1 3 ? 32.459 -5.385 -3.413 1.00 44.10 864 GLU B N 1
ATOM 603 C CA . GLU B 1 3 ? 31.764 -4.712 -4.504 1.00 48.03 864 GLU B CA 1
ATOM 604 C C . GLU B 1 3 ? 30.851 -5.674 -5.257 1.00 51.31 864 GLU B C 1
ATOM 605 O O . GLU B 1 3 ? 29.839 -5.252 -5.833 1.00 43.18 864 GLU B O 1
ATOM 607 N N . PHE B 1 4 ? 31.182 -6.968 -5.247 1.00 36.73 865 PHE B N 1
ATOM 608 C CA . PHE B 1 4 ? 30.327 -7.972 -5.868 1.00 29.92 865 PHE B CA 1
ATOM 609 C C . PHE B 1 4 ? 28.934 -7.978 -5.247 1.00 30.32 865 PHE B C 1
ATOM 610 O O . PHE B 1 4 ? 27.941 -8.200 -5.943 1.00 47.00 865 PHE B O 1
ATOM 618 N N . ARG B 1 5 ? 28.852 -7.784 -3.929 1.00 31.20 866 ARG B N 1
ATOM 619 C CA . ARG B 1 5 ? 27.583 -7.905 -3.217 1.00 29.08 866 ARG B CA 1
ATOM 620 C C . ARG B 1 5 ? 26.592 -6.858 -3.691 1.00 28.71 866 ARG B C 1
ATOM 621 O O . ARG B 1 5 ? 25.431 -7.156 -3.969 1.00 31.53 866 ARG B O 1
ATOM 629 N N . LEU B 1 6 ? 27.038 -5.614 -3.759 1.00 36.39 867 LEU B N 1
ATOM 630 C CA . LEU B 1 6 ? 26.166 -4.520 -4.144 1.00 32.19 867 LEU B CA 1
ATOM 631 C C . LEU B 1 6 ? 25.750 -4.622 -5.603 1.00 26.26 867 LEU B C 1
ATOM 632 O O . LEU B 1 6 ? 24.639 -4.230 -5.968 1.00 34.31 867 LEU B O 1
ATOM 637 N N . GLU B 1 7 ? 26.645 -5.108 -6.456 1.00 31.38 868 GLU B N 1
ATOM 638 C CA . GLU B 1 7 ? 26.331 -5.256 -7.869 1.00 23.21 868 GLU B CA 1
ATOM 639 C C . GLU B 1 7 ? 25.248 -6.298 -8.090 1.00 22.03 868 GLU B C 1
ATOM 640 O O . GLU B 1 7 ? 24.357 -6.112 -8.915 1.00 31.26 868 GLU B O 1
ATOM 646 N N . ALA B 1 8 ? 25.315 -7.408 -7.371 1.00 35.27 869 ALA B N 1
ATOM 647 C CA . ALA B 1 8 ? 24.295 -8.432 -7.509 1.00 20.74 869 ALA B CA 1
ATOM 648 C C . ALA B 1 8 ? 23.000 -8.008 -6.840 1.00 18.22 869 ALA B C 1
ATOM 649 O O . ALA B 1 8 ? 21.923 -8.350 -7.324 1.00 27.36 869 ALA B O 1
ATOM 651 N N . GLU B 1 9 ? 23.091 -7.268 -5.733 1.00 23.11 870 GLU B N 1
ATOM 652 C CA . GLU B 1 9 ? 21.915 -6.626 -5.161 1.00 25.43 870 GLU B CA 1
ATOM 653 C C . GLU B 1 9 ? 21.278 -5.698 -6.167 1.00 32.20 870 GLU B C 1
ATOM 654 O O . GLU B 1 9 ? 20.064 -5.734 -6.391 1.00 30.24 870 GLU B O 1
ATOM 660 N N . ARG B 1 10 ? 22.092 -4.839 -6.767 1.00 33.60 871 ARG B N 1
ATOM 661 C CA . ARG B 1 10 ? 21.581 -3.887 -7.735 1.00 25.04 871 ARG B CA 1
ATOM 662 C C . ARG B 1 10 ? 20.856 -4.591 -8.872 1.00 30.47 871 ARG B C 1
ATOM 663 O O . ARG B 1 10 ? 19.812 -4.123 -9.337 1.00 36.89 871 ARG B O 1
ATOM 671 N N . MET B 1 11 ? 21.382 -5.731 -9.317 1.00 22.94 872 MET B N 1
ATOM 672 C CA . MET B 1 11 ? 20.754 -6.458 -10.415 1.00 26.96 872 MET B CA 1
ATOM 673 C C . MET B 1 11 ? 19.437 -7.094 -9.984 1.00 18.49 872 MET B C 1
ATOM 674 O O . MET B 1 11 ? 18.488 -7.155 -10.766 1.00 37.73 872 MET B O 1
ATOM 679 N N . ARG B 1 12 ? 19.373 -7.601 -8.758 1.00 32.47 873 ARG B N 1
ATOM 680 C CA . ARG B 1 12 ? 18.119 -8.130 -8.240 1.00 26.88 873 ARG B CA 1
ATOM 681 C C . ARG B 1 12 ? 17.046 -7.052 -8.222 1.00 28.09 873 ARG B C 1
ATOM 682 O O . ARG B 1 12 ? 15.886 -7.308 -8.551 1.00 33.70 873 ARG B O 1
ATOM 690 N N . LEU B 1 13 ? 17.421 -5.830 -7.869 1.00 31.21 874 LEU B N 1
ATOM 691 C CA . LEU B 1 13 ? 16.442 -4.763 -7.804 1.00 27.85 874 LEU B CA 1
ATOM 692 C C . LEU B 1 13 ? 15.995 -4.322 -9.188 1.00 31.92 874 LEU B C 1
ATOM 693 O O . LEU B 1 13 ? 14.832 -3.946 -9.379 1.00 37.54 874 LEU B O 1
ATOM 698 N N . ALA B 1 14 ? 16.907 -4.307 -10.157 1.00 25.61 875 ALA B N 1
ATOM 699 C CA . ALA B 1 14 ? 16.536 -3.813 -11.475 1.00 25.30 875 ALA B CA 1
ATOM 700 C C . ALA B 1 14 ? 15.609 -4.787 -12.183 1.00 27.82 875 ALA B C 1
ATOM 701 O O . ALA B 1 14 ? 14.660 -4.372 -12.853 1.00 38.75 875 ALA B O 1
ATOM 703 N N . GLU B 1 15 ? 15.860 -6.083 -12.036 1.00 31.21 876 GLU B N 1
ATOM 704 C CA . GLU B 1 15 ? 14.963 -7.084 -12.594 1.00 21.52 876 GLU B CA 1
ATOM 705 C C . GLU B 1 15 ? 13.608 -7.056 -11.915 1.00 25.78 876 GLU B C 1
ATOM 706 O O . GLU B 1 15 ? 12.582 -7.328 -12.543 1.00 36.20 876 GLU B O 1
ATOM 712 N N . GLU B 1 16 ? 13.585 -6.775 -10.621 1.00 28.65 877 GLU B N 1
ATOM 713 C CA . GLU B 1 16 ? 12.311 -6.698 -9.927 1.00 23.36 877 GLU B CA 1
ATOM 714 C C . GLU B 1 16 ? 11.491 -5.507 -10.408 1.00 33.46 877 GLU B C 1
ATOM 715 O O . GLU B 1 16 ? 10.261 -5.574 -10.451 1.00 29.61 877 GLU B O 1
ATOM 721 N N . GLU B 1 17 ? 12.146 -4.425 -10.794 1.00 40.26 878 GLU B N 1
ATOM 722 C CA A GLU B 1 17 ? 11.438 -3.204 -11.149 0.26 30.63 878 GLU B CA 1
ATOM 723 C CA B GLU B 1 17 ? 11.410 -3.224 -11.154 0.74 30.48 878 GLU B CA 1
ATOM 724 C C . GLU B 1 17 ? 10.987 -3.219 -12.604 1.00 32.87 878 GLU B C 1
ATOM 725 O O . GLU B 1 17 ? 9.921 -2.688 -12.928 1.00 35.10 878 GLU B O 1
ATOM 736 N N . LYS B 1 18 ? 11.787 -3.801 -13.493 1.00 30.79 879 LYS B N 1
ATOM 737 C CA . LYS B 1 18 ? 11.301 -3.985 -14.850 1.00 30.72 879 LYS B CA 1
ATOM 738 C C . LYS B 1 18 ? 10.138 -4.962 -14.855 1.00 32.35 879 LYS B C 1
ATOM 739 O O . LYS B 1 18 ? 9.150 -4.760 -15.561 1.00 28.86 879 LYS B O 1
ATOM 745 N N . LEU B 1 19 ? 10.226 -6.007 -14.037 1.00 30.48 880 LEU B N 1
ATOM 746 C CA . LEU B 1 19 ? 9.098 -6.896 -13.856 1.00 22.41 880 LEU B CA 1
ATOM 747 C C . LEU B 1 19 ? 7.846 -6.116 -13.487 1.00 31.13 880 LEU B C 1
ATOM 748 O O . LEU B 1 19 ? 6.762 -6.389 -14.005 1.00 37.75 880 LEU B O 1
ATOM 753 N N . ARG B 1 20 ? 7.978 -5.125 -12.604 1.00 33.98 881 ARG B N 1
ATOM 754 C CA . ARG B 1 20 ? 6.792 -4.480 -12.058 1.00 22.80 881 ARG B CA 1
ATOM 755 C C . ARG B 1 20 ? 6.117 -3.610 -13.094 1.00 26.06 881 ARG B C 1
ATOM 756 O O . ARG B 1 20 ? 4.887 -3.506 -13.128 1.00 34.10 881 ARG B O 1
ATOM 764 N N . LYS B 1 21 ? 6.896 -2.972 -13.933 1.00 26.68 882 LYS B N 1
ATOM 765 C CA . LYS B 1 21 ? 6.334 -2.134 -14.965 1.00 32.92 882 LYS B CA 1
ATOM 766 C C . LYS B 1 21 ? 5.977 -2.908 -16.224 1.00 29.84 882 LYS B C 1
ATOM 767 O O . LYS B 1 21 ? 5.264 -2.381 -17.075 1.00 26.15 882 LYS B O 1
ATOM 773 N N . GLU B 1 22 ? 6.444 -4.141 -16.363 1.00 28.33 883 GLU B N 1
ATOM 774 C CA . GLU B 1 22 ? 5.912 -4.993 -17.410 1.00 18.40 883 GLU B CA 1
ATOM 775 C C . GLU B 1 22 ? 4.518 -5.457 -17.042 1.00 23.20 883 GLU B C 1
ATOM 776 O O . GLU B 1 22 ? 3.561 -5.237 -17.785 1.00 33.42 883 GLU B O 1
ATOM 778 N N . MET B 1 23 ? 4.394 -6.114 -15.904 1.00 25.85 884 MET B N 1
ATOM 779 C CA . MET B 1 23 ? 3.119 -6.344 -15.258 1.00 25.36 884 MET B CA 1
ATOM 780 C C . MET B 1 23 ? 2.133 -5.216 -15.523 1.00 35.76 884 MET B C 1
ATOM 781 O O . MET B 1 23 ? 0.975 -5.467 -15.875 1.00 32.21 884 MET B O 1
ATOM 786 N N . SER B 1 24 ? 2.591 -3.974 -15.359 1.00 34.53 885 SER B N 1
ATOM 787 C CA A SER B 1 24 ? 1.703 -2.831 -15.510 0.20 24.87 885 SER B CA 1
ATOM 788 C CA B SER B 1 24 ? 1.693 -2.837 -15.515 0.80 24.39 885 SER B CA 1
ATOM 789 C C . SER B 1 24 ? 1.247 -2.692 -16.956 1.00 29.31 885 SER B C 1
ATOM 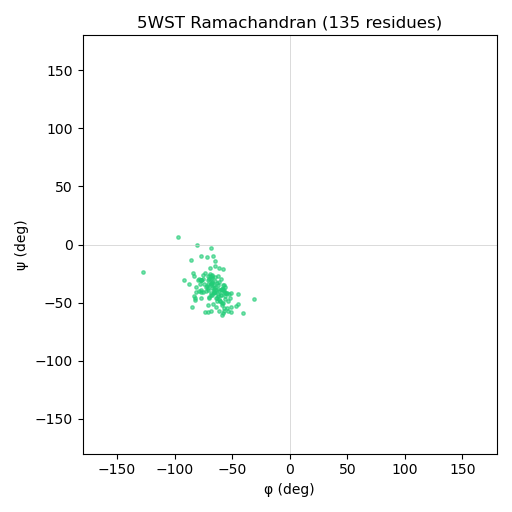790 O O . SER B 1 24 ? 0.054 -2.505 -17.224 1.00 29.57 885 SER B O 1
ATOM 795 N N . ALA B 1 25 ? 2.184 -2.787 -17.889 1.00 29.02 886 ALA B N 1
ATOM 796 C CA . ALA B 1 25 ? 1.834 -2.615 -19.292 1.00 22.78 886 ALA B CA 1
ATOM 797 C C . ALA B 1 25 ? 0.830 -3.667 -19.745 1.00 35.96 886 ALA B C 1
ATOM 798 O O . ALA B 1 25 ? -0.170 -3.342 -20.386 1.00 46.35 886 ALA B O 1
ATOM 800 N N . LYS B 1 26 ? 1.070 -4.933 -19.407 1.00 40.27 887 LYS B N 1
ATOM 801 C CA . LYS B 1 26 ? 0.120 -5.983 -19.752 1.00 21.03 887 LYS B CA 1
ATOM 802 C C . LYS B 1 26 ? -1.259 -5.696 -19.170 1.00 25.70 887 LYS B C 1
ATOM 803 O O . LYS B 1 26 ? -2.269 -5.938 -19.829 1.00 41.82 887 LYS B O 1
ATOM 809 N N . LYS B 1 27 ? -1.331 -5.178 -17.937 1.00 38.58 888 LYS B N 1
ATOM 810 C CA . LYS B 1 27 ? -2.637 -4.815 -17.382 1.00 38.01 888 LYS B CA 1
ATOM 811 C C . LYS B 1 27 ? -3.322 -3.784 -18.265 1.00 37.75 888 LYS B C 1
ATOM 812 O O . LYS B 1 27 ? -4.488 -3.935 -18.639 1.00 44.74 888 LYS B O 1
ATOM 818 N N . ALA B 1 28 ? -2.602 -2.717 -18.591 1.00 43.30 889 ALA B N 1
ATOM 819 C CA . ALA B 1 28 ? -3.129 -1.683 -19.464 1.00 35.36 889 ALA B CA 1
ATOM 820 C C . ALA B 1 28 ? -3.583 -2.272 -20.782 1.00 27.42 889 ALA B C 1
ATOM 821 O O . ALA B 1 28 ? -4.663 -1.959 -21.277 1.00 32.98 889 ALA B O 1
ATOM 823 N N . LYS B 1 29 ? -2.750 -3.111 -21.381 1.00 33.29 890 LYS B N 1
ATOM 824 C CA . LYS B 1 29 ? -3.082 -3.663 -22.683 1.00 31.02 890 LYS B CA 1
ATOM 825 C C . LYS B 1 29 ? -4.386 -4.441 -22.630 1.00 28.50 890 LYS B C 1
ATOM 826 O O . LYS B 1 29 ? -5.239 -4.308 -23.511 1.00 26.82 890 LYS B O 1
ATOM 832 N N . GLU B 1 30 ? -4.564 -5.241 -21.592 1.00 38.51 891 GLU B N 1
ATOM 833 C CA . GLU B 1 30 ? -5.763 -6.050 -21.484 1.00 24.81 891 GLU B CA 1
ATOM 834 C C . GLU B 1 30 ? -6.963 -5.245 -21.034 1.00 25.38 891 GLU B C 1
ATOM 835 O O . GLU B 1 30 ? -8.090 -5.599 -21.358 1.00 32.14 891 GLU B O 1
ATOM 841 N N . GLU B 1 31 ? -6.756 -4.207 -20.239 1.00 32.08 892 GLU B N 1
ATOM 842 C CA . GLU B 1 31 ? -7.886 -3.386 -19.854 1.00 23.49 892 GLU B CA 1
ATOM 843 C C . GLU B 1 31 ? -8.446 -2.670 -21.070 1.00 33.47 892 GLU B C 1
ATOM 844 O O . GLU B 1 31 ? -9.664 -2.622 -21.267 1.00 39.72 892 GLU B O 1
ATOM 850 N N . ALA B 1 32 ? -7.573 -2.173 -21.933 1.00 31.60 893 ALA B N 1
ATOM 851 C CA . ALA B 1 32 ? -8.040 -1.602 -23.178 1.00 20.84 893 ALA B CA 1
ATOM 852 C C . ALA B 1 32 ? -8.597 -2.641 -24.132 1.00 31.65 893 ALA B C 1
ATOM 853 O O . ALA B 1 32 ? -9.387 -2.284 -25.008 1.00 36.87 893 ALA B O 1
ATOM 855 N N . GLU B 1 33 ? -8.185 -3.902 -24.041 1.00 28.48 894 GLU B N 1
ATOM 856 C CA . GLU B 1 33 ? -8.825 -4.842 -24.951 1.00 26.02 894 GLU B CA 1
ATOM 857 C C . GLU B 1 33 ? -10.219 -5.202 -24.470 1.00 32.75 894 GLU B C 1
ATOM 858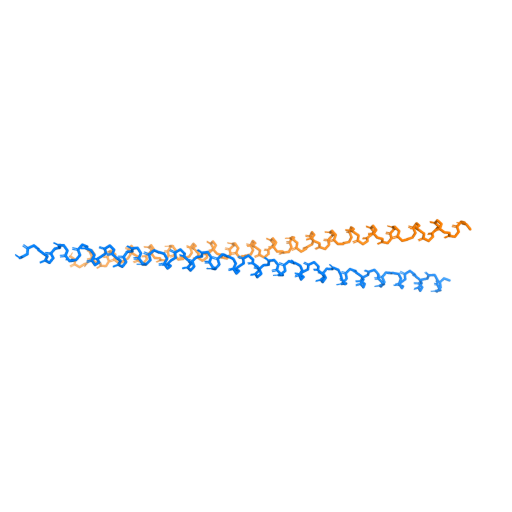 O O . GLU B 1 33 ? -11.145 -5.315 -25.279 1.00 52.09 894 GLU B O 1
ATOM 864 N N . ARG B 1 34 ? -10.397 -5.369 -23.155 1.00 35.74 895 ARG B N 1
ATOM 865 C CA . ARG B 1 34 ? -11.736 -5.616 -22.655 1.00 28.54 895 ARG B CA 1
ATOM 866 C C . ARG B 1 34 ? -12.598 -4.372 -22.749 1.00 37.15 895 ARG B C 1
ATOM 867 O O . ARG B 1 34 ? -13.823 -4.471 -22.843 1.00 32.48 895 ARG B O 1
ATOM 875 N N . LYS B 1 35 ? -12.002 -3.193 -22.713 1.00 30.03 896 LYS B N 1
ATOM 876 C CA . LYS B 1 35 ? -12.825 -2.020 -22.940 1.00 39.24 896 LYS B CA 1
ATOM 877 C C . LYS B 1 35 ? -13.320 -1.988 -24.375 1.00 23.70 896 LYS B C 1
ATOM 878 O O . LYS B 1 35 ? -14.385 -1.440 -24.654 1.00 30.67 896 LYS B O 1
ATOM 884 N N . HIS B 1 36 ? -12.567 -2.599 -25.278 1.00 27.22 897 HIS B N 1
ATOM 885 C CA . HIS B 1 36 ? -12.900 -2.600 -26.688 1.00 23.58 897 HIS B CA 1
ATOM 886 C C . HIS B 1 36 ? -14.013 -3.582 -26.977 1.00 34.02 897 HIS B C 1
ATOM 887 O O . HIS B 1 36 ? -14.974 -3.266 -27.691 1.00 24.94 897 HIS B O 1
ATOM 894 N N . GLN B 1 37 ? -13.889 -4.782 -26.432 1.00 35.85 898 GLN B N 1
ATOM 895 C CA . GLN B 1 37 ? -14.948 -5.760 -26.583 1.00 32.68 898 GLN B CA 1
ATOM 896 C C . GLN B 1 37 ? -16.201 -5.332 -25.830 1.00 30.80 898 GLN B C 1
ATOM 897 O O . GLN B 1 37 ? -17.315 -5.731 -26.189 1.00 37.21 898 GLN B O 1
ATOM 903 N N . GLU B 1 38 ? -16.037 -4.523 -24.789 1.00 35.49 899 GLU B N 1
ATOM 904 C CA . GLU B 1 38 ? -17.184 -3.910 -24.144 1.00 31.23 899 GLU B CA 1
ATOM 905 C C . GLU B 1 38 ? -17.960 -3.073 -25.142 1.00 25.32 899 GLU B C 1
ATOM 906 O O . GLU B 1 38 ? -19.167 -3.247 -25.310 1.00 40.14 899 GLU B O 1
ATOM 912 N N . ARG B 1 39 ? -17.267 -2.184 -25.845 1.00 31.03 900 ARG B N 1
ATOM 913 C CA . ARG B 1 39 ? -17.931 -1.271 -26.762 1.00 21.42 900 ARG B CA 1
ATOM 914 C C . ARG B 1 39 ? -18.483 -1.992 -27.980 1.00 34.32 900 ARG B C 1
ATOM 915 O O . ARG B 1 39 ? -19.492 -1.563 -28.542 1.00 57.99 900 ARG B O 1
ATOM 923 N N . LEU B 1 40 ? -17.858 -3.082 -28.403 1.00 33.81 901 LEU B N 1
ATOM 924 C CA . LEU B 1 40 ? -18.453 -3.903 -29.450 1.00 23.91 901 LEU B CA 1
ATOM 925 C C . LEU B 1 40 ? -19.832 -4.389 -29.027 1.00 35.04 901 LEU B C 1
ATOM 926 O O . LEU B 1 40 ? -20.846 -4.119 -29.683 1.00 33.23 901 LEU B O 1
ATOM 931 N N . ALA B 1 41 ? -19.881 -5.109 -27.910 1.00 44.93 902 ALA B N 1
ATOM 932 C CA . ALA B 1 41 ? -21.153 -5.569 -27.383 1.00 31.68 902 ALA B CA 1
ATOM 933 C C . ALA B 1 41 ? -22.083 -4.400 -27.080 1.00 30.52 902 ALA B C 1
ATOM 934 O O . ALA B 1 41 ? -23.293 -4.495 -27.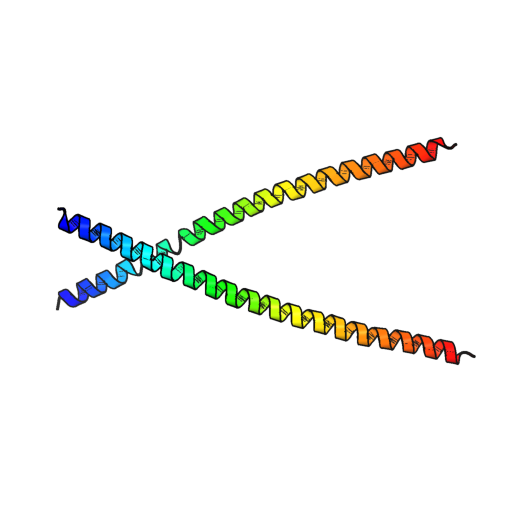301 1.00 42.46 902 ALA B O 1
ATOM 936 N N . GLN B 1 42 ? -21.543 -3.298 -26.559 1.00 27.85 903 GLN B N 1
ATOM 937 C CA . GLN B 1 42 ? -22.354 -2.108 -26.354 1.00 26.51 903 GLN B CA 1
ATOM 938 C C . GLN B 1 42 ? -23.054 -1.716 -27.643 1.00 39.01 903 GLN B C 1
ATOM 939 O O . GLN B 1 42 ? -24.264 -1.472 -27.670 1.00 36.59 903 GLN B O 1
ATOM 945 N N . LEU B 1 43 ? -22.299 -1.664 -28.731 1.00 33.56 904 LEU B N 1
ATOM 946 C CA . LEU B 1 43 ? -22.864 -1.197 -29.987 1.00 37.80 904 LEU B CA 1
ATOM 947 C C . LEU B 1 43 ? -23.908 -2.167 -30.520 1.00 38.14 904 LEU B C 1
ATOM 948 O O . LEU B 1 43 ? -24.977 -1.750 -30.988 1.00 35.59 904 LEU B O 1
ATOM 953 N N . ALA B 1 44 ? -23.614 -3.466 -30.455 1.00 40.51 905 ALA B N 1
ATOM 954 C CA . ALA B 1 44 ? -24.547 -4.465 -30.951 1.00 31.30 905 ALA B CA 1
ATOM 955 C C . ALA B 1 44 ? -25.843 -4.458 -30.151 1.00 33.64 905 ALA B C 1
ATOM 956 O O . ALA B 1 44 ? -26.928 -4.613 -30.717 1.00 42.47 905 ALA B O 1
ATOM 958 N N . ARG B 1 45 ? -25.747 -4.287 -28.827 1.00 58.05 906 ARG B N 1
ATOM 959 C CA . ARG B 1 45 ? -26.941 -4.271 -27.981 1.00 40.82 906 ARG B CA 1
ATOM 960 C C . ARG B 1 45 ? -27.832 -3.086 -28.322 1.00 34.10 906 ARG B C 1
ATOM 961 O O . ARG B 1 45 ? -29.020 -3.255 -28.606 1.00 50.46 906 ARG B O 1
ATOM 969 N N . GLU B 1 46 ? -27.275 -1.875 -28.313 1.00 34.56 907 GLU B N 1
ATOM 970 C CA . GLU B 1 46 ? -28.072 -0.711 -28.659 1.00 27.93 907 GLU B CA 1
ATOM 971 C C . GLU B 1 46 ? -28.661 -0.834 -30.050 1.00 33.25 907 GLU B C 1
ATOM 972 O O . GLU B 1 46 ? -29.647 -0.162 -30.353 1.00 40.97 907 GLU B O 1
ATOM 978 N N . ASP B 1 47 ? -28.071 -1.677 -30.899 1.00 35.75 908 ASP B N 1
ATOM 979 C CA . ASP B 1 47 ? -28.525 -1.814 -32.276 1.00 28.28 908 ASP B CA 1
ATOM 980 C C . ASP B 1 47 ? -29.709 -2.763 -32.397 1.00 37.06 908 ASP B C 1
ATOM 981 O O . ASP B 1 47 ? -30.653 -2.482 -33.138 1.00 42.16 908 ASP B O 1
ATOM 986 N N . ALA B 1 48 ? -29.660 -3.905 -31.716 1.00 36.18 909 ALA B N 1
ATOM 987 C CA . ALA B 1 48 ? -30.794 -4.817 -31.726 1.00 21.48 909 ALA B CA 1
ATOM 988 C C . ALA B 1 48 ? -31.970 -4.210 -30.979 1.00 23.39 909 ALA B C 1
ATOM 989 O O . ALA B 1 48 ? -33.116 -4.316 -31.414 1.00 36.28 909 ALA B O 1
ATOM 991 N N . GLU B 1 49 ? -31.688 -3.575 -29.849 1.00 31.15 910 GLU B N 1
ATOM 992 C CA . GLU B 1 49 ? -32.651 -2.724 -29.171 1.00 24.74 910 GLU B CA 1
ATOM 993 C C . GLU B 1 49 ? -33.362 -1.807 -30.153 1.00 39.11 910 GLU B C 1
ATOM 994 O O . GLU B 1 49 ? -34.595 -1.738 -30.180 1.00 38.75 910 GLU B O 1
ATOM 1000 N N . ARG B 1 50 ? -32.598 -1.100 -30.978 1.00 30.10 911 ARG B N 1
ATOM 1001 C CA . ARG B 1 50 ? -33.207 -0.133 -31.876 1.00 33.22 911 ARG B CA 1
ATOM 1002 C C . ARG B 1 50 ? -34.040 -0.819 -32.949 1.00 47.16 911 ARG B C 1
ATOM 1003 O O . ARG B 1 50 ? -35.037 -0.257 -33.416 1.00 44.43 911 ARG B O 1
ATOM 1011 N N . GLU B 1 51 ? -33.670 -2.038 -33.328 1.00 47.14 912 GLU B N 1
ATOM 1012 C CA . GLU B 1 51 ? -34.423 -2.767 -34.342 1.00 36.63 912 GLU B CA 1
ATOM 1013 C C . GLU B 1 51 ? -35.772 -3.205 -33.794 1.00 46.68 912 GLU B C 1
ATOM 1014 O O . GLU B 1 51 ? -36.826 -2.860 -34.343 1.00 50.01 912 GLU B O 1
ATOM 1020 N N . LEU B 1 52 ? -35.751 -3.971 -32.703 1.00 43.82 913 LEU B N 1
ATOM 1021 C CA . LEU B 1 52 ? -36.963 -4.388 -32.011 1.00 44.53 913 LEU B CA 1
ATOM 1022 C C . LEU B 1 52 ? -37.999 -3.274 -31.930 1.00 32.07 913 LEU B C 1
ATOM 1023 O O . LEU B 1 52 ? -39.120 -3.409 -32.425 1.00 52.82 913 LEU B O 1
ATOM 1028 N N . LYS B 1 53 ? -37.618 -2.163 -31.307 1.00 43.24 914 LYS B N 1
ATOM 1029 C CA . LYS B 1 53 ? -38.538 -1.061 -31.058 1.00 42.92 914 LYS B CA 1
ATOM 1030 C C . LYS B 1 53 ? -39.280 -0.648 -32.323 1.00 25.46 914 LYS B C 1
ATOM 1031 O O . LYS B 1 53 ? -40.509 -0.683 -32.372 1.00 44.97 914 LYS B O 1
ATOM 1037 N N . GLU B 1 54 ? -38.550 -0.274 -33.372 1.00 32.90 915 GLU B N 1
ATOM 1038 C CA . GLU B 1 54 ? -39.213 0.132 -34.605 1.00 45.92 915 GLU B CA 1
ATOM 1039 C C . GLU B 1 54 ? -40.042 -1.004 -35.193 1.00 43.97 915 GLU B C 1
ATOM 1040 O O . GLU B 1 54 ? -40.971 -0.752 -35.968 1.00 41.00 915 GLU B O 1
ATOM 1046 N N . LYS B 1 55 ? -39.755 -2.242 -34.801 1.00 37.53 916 LYS B N 1
ATOM 1047 C CA . LYS B 1 55 ? -40.448 -3.397 -35.350 1.00 36.09 916 LYS B CA 1
ATOM 1048 C C . LYS B 1 55 ? -41.782 -3.632 -34.649 1.00 41.95 916 LYS B C 1
ATOM 1049 O O . LYS B 1 55 ? -42.801 -3.863 -35.306 1.00 43.63 916 LYS B O 1
ATOM 1055 N N . GLU B 1 56 ? -41.794 -3.586 -33.315 1.00 43.26 917 GLU B N 1
ATOM 1056 C CA . GLU B 1 56 ? -43.038 -3.794 -32.583 1.00 33.54 917 GLU B CA 1
ATOM 1057 C C . GLU B 1 56 ? -43.956 -2.592 -32.728 1.00 34.58 917 GLU B C 1
ATOM 1058 O O . GLU B 1 56 ? -45.166 -2.746 -32.897 1.00 37.81 917 GLU B O 1
ATOM 1064 N N . GLU B 1 57 ? -43.387 -1.387 -32.686 1.00 47.50 918 GLU B N 1
ATOM 1065 C CA . GLU B 1 57 ? -44.146 -0.173 -32.960 1.00 31.74 918 GLU B CA 1
ATOM 1066 C C . GLU B 1 57 ? -44.852 -0.257 -34.299 1.00 37.59 918 GLU B C 1
ATOM 1067 O O . GLU B 1 57 ? -46.072 -0.092 -34.389 1.00 49.07 918 GLU B O 1
ATOM 1073 N N . ALA B 1 58 ? -44.088 -0.488 -35.363 1.00 32.63 919 ALA B N 1
ATOM 1074 C CA . ALA B 1 58 ? -44.710 -0.652 -36.660 1.00 32.53 919 ALA B CA 1
ATOM 1075 C C . ALA B 1 58 ? -45.729 -1.791 -36.638 1.00 36.26 919 ALA B C 1
ATOM 1076 O O . ALA B 1 58 ? -46.816 -1.660 -37.201 1.00 41.49 919 ALA B O 1
ATOM 1078 N N . ARG B 1 59 ? -45.419 -2.902 -35.967 1.00 38.41 920 ARG B N 1
ATOM 1079 C CA . ARG B 1 59 ? -46.382 -3.999 -35.904 1.00 29.36 920 ARG B CA 1
ATOM 1080 C C . ARG B 1 59 ? -47.646 -3.572 -35.185 1.00 34.89 920 ARG B C 1
ATOM 1081 O O . ARG B 1 59 ? -48.761 -3.857 -35.629 1.00 44.76 920 ARG B O 1
ATOM 1089 N N . ARG B 1 60 ? -47.487 -2.908 -34.051 1.00 39.77 921 ARG B N 1
ATOM 1090 C CA . ARG B 1 60 ? -48.643 -2.479 -33.289 1.00 27.82 921 ARG B CA 1
ATOM 1091 C C . ARG B 1 60 ? -49.465 -1.468 -34.066 1.00 42.53 921 ARG B C 1
ATOM 1092 O O . ARG B 1 60 ? -50.697 -1.565 -34.131 1.00 34.64 921 ARG B O 1
ATOM 1100 N N . LYS B 1 61 ? -48.799 -0.481 -34.658 1.00 37.87 922 LYS B N 1
ATOM 1101 C CA . LYS B 1 61 ? -49.533 0.547 -35.372 1.00 41.77 922 LYS B CA 1
ATOM 1102 C C . LYS B 1 61 ? -50.252 -0.026 -36.581 1.00 44.19 922 LYS B C 1
ATOM 1103 O O . LYS B 1 61 ? -51.213 0.581 -37.069 1.00 45.55 922 LYS B O 1
ATOM 1109 N N . LYS B 1 62 ? -49.840 -1.201 -37.037 1.00 31.10 923 LYS B N 1
ATOM 1110 C CA . LYS B 1 62 ? -50.563 -1.896 -38.086 1.00 35.15 923 LYS B CA 1
ATOM 1111 C C . LYS B 1 62 ? -51.674 -2.789 -37.541 1.00 33.07 923 LYS B C 1
ATOM 1112 O O . LYS B 1 62 ? -52.722 -2.910 -38.184 1.00 33.58 923 LYS B O 1
ATOM 1118 N N . GLU B 1 63 ? -51.482 -3.395 -36.366 1.00 30.42 924 GLU B N 1
ATOM 1119 C CA . GLU B 1 63 ? -52.569 -4.140 -35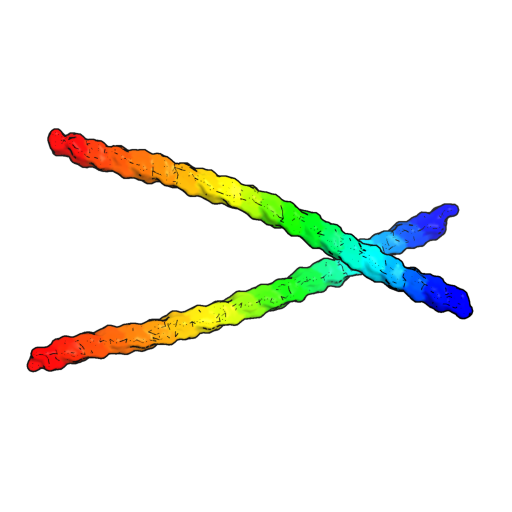.726 1.00 39.34 924 GLU B CA 1
ATOM 1120 C C . GLU B 1 63 ? -53.760 -3.233 -35.411 1.00 38.28 924 GLU B C 1
ATOM 1121 O O . GLU B 1 63 ? -54.920 -3.636 -35.548 1.00 29.69 924 GLU B O 1
ATOM 1127 N N . LEU B 1 64 ? -53.492 -2.014 -34.949 1.00 36.90 925 LEU B N 1
ATOM 1128 C CA . LEU B 1 64 ? -54.560 -1.049 -34.753 1.00 22.91 925 LEU B CA 1
ATOM 1129 C C . LEU B 1 64 ? -55.313 -0.822 -36.047 1.00 33.78 925 LEU B C 1
ATOM 1130 O O . LEU B 1 64 ? -56.534 -1.017 -36.122 1.00 40.39 925 LEU B O 1
ATOM 1135 N N . LEU B 1 65 ? -54.589 -0.410 -37.083 1.00 25.26 926 LEU B N 1
ATOM 1136 C CA . LEU B 1 65 ? -55.224 -0.090 -38.354 1.00 43.64 926 LEU B CA 1
ATOM 1137 C C . LEU B 1 65 ? -56.073 -1.242 -38.875 1.00 38.21 926 LEU B C 1
ATOM 1138 O O . LEU B 1 65 ? -57.180 -1.020 -39.373 1.00 41.30 926 LEU B O 1
ATOM 1143 N N . GLU B 1 66 ? -55.580 -2.478 -38.758 1.00 36.77 927 GLU B N 1
ATOM 1144 C CA . GLU B 1 66 ? -56.345 -3.619 -39.254 1.00 44.11 927 GLU B CA 1
ATOM 1145 C C . GLU B 1 66 ? -57.613 -3.848 -38.439 1.00 46.47 927 GLU B C 1
ATOM 1146 O O . GLU B 1 66 ? -58.622 -4.309 -38.980 1.00 41.04 927 GLU B O 1
ATOM 1152 N N . GLN B 1 67 ? -57.583 -3.554 -37.142 1.00 50.10 928 GLN B N 1
ATOM 1153 C CA . GLN B 1 67 ? -58.805 -3.654 -36.360 1.00 46.43 928 GLN B CA 1
ATOM 1154 C C . GLN B 1 67 ? -59.722 -2.490 -36.668 1.00 37.33 928 GLN B C 1
ATOM 1155 O O . GLN B 1 67 ? -60.932 -2.670 -36.824 1.00 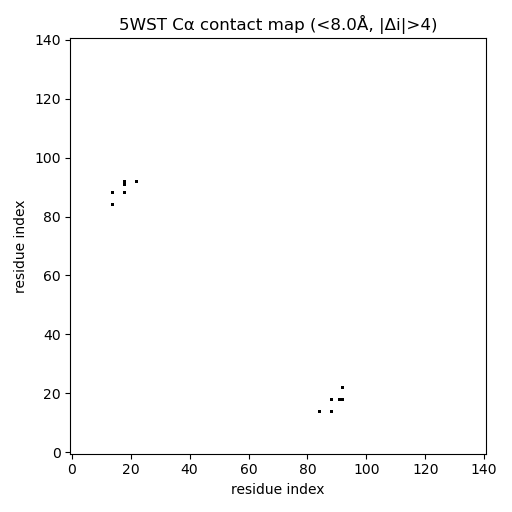43.96 928 GLN B O 1
ATOM 1161 N N . MET B 1 68 ? -59.154 -1.292 -36.799 1.00 47.41 929 MET B N 1
ATOM 1162 C CA . MET B 1 68 ? -59.940 -0.117 -37.146 1.00 38.74 929 MET B CA 1
ATOM 1163 C C . MET B 1 68 ? -60.554 -0.203 -38.535 1.00 39.50 929 MET B C 1
ATOM 1164 O O . MET B 1 68 ? -61.441 0.595 -38.842 1.00 48.99 929 MET B O 1
ATOM 1169 N N . GLU B 1 69 ? -60.118 -1.138 -39.376 1.00 50.29 930 GLU B N 1
ATOM 1170 C CA . GLU B 1 69 ? -60.721 -1.351 -40.685 1.00 38.61 930 GLU B CA 1
ATOM 1171 C C . GLU B 1 69 ? -61.748 -2.478 -40.678 1.00 43.15 930 GLU B C 1
ATOM 1172 O O . GLU B 1 69 ? -62.241 -2.856 -41.746 1.00 59.44 930 GLU B O 1
ATOM 1178 N N . LYS B 1 70 ? -62.080 -3.027 -39.508 1.00 42.89 931 LYS B N 1
ATOM 1179 C CA . LYS B 1 70 ? -63.235 -3.910 -39.375 1.00 38.18 931 LYS B CA 1
ATOM 1180 C C . LYS B 1 70 ? -64.557 -3.155 -39.267 1.00 37.90 931 LYS B C 1
ATOM 1181 O O . LYS B 1 70 ? -65.610 -3.795 -39.164 1.00 54.72 931 LYS B O 1
ATOM 1187 N N . ALA B 1 71 ? -64.530 -1.826 -39.291 1.00 43.19 932 ALA B N 1
ATOM 1188 C CA . ALA B 1 71 ? -65.740 -1.009 -39.290 1.00 50.85 932 ALA B CA 1
ATOM 1189 C C . ALA B 1 71 ? -66.093 -0.494 -40.692 1.00 67.81 932 ALA B C 1
ATOM 1190 O O . ALA B 1 71 ? -65.690 0.604 -41.091 1.00 61.99 932 ALA B O 1
#

Foldseek 3Di:
DVVVVVVVVVVVVVVVVVVVVPVVVVVVVVVVVVVVVVVVVVVVVVVVVVVVCVVVVVVVVVVVVVVVVVD/DVVVVVVVVVVVVVVVVVVVVVVVVVVVVVVVVVVVVVVVVVVVVVVVVVVVVVVVVVVVVVVVVVVVVD

Sequence (141 aa):
GSEFRLEAERMRLAEEEKLRKEMSAKKAKEEAERKHQERLAQLAREDAERELKEKEEARRKKELLEQMEKASEFRLEAERMRLAEEEEKLRKEMSSAKKAKEEAERKHQERLAQLAREDAERELKEKEEARRKKELLEQMEKA

B-factor: mean 40.36, std 12.34, range [18.16, 103.47]